Protein AF-A0A9P5TFL9-F1 (afdb_monomer_lite)

Foldseek 3Di:
DDDDDQWDWDWDQDPNDTDIDIDGDPVVVVCVLPDQPVVPDDDPDAQDPDQWAQDLAQQDIGHPPDTDGLDDDDPDPVVVVVRRVCSVVVVCVVVSVVVSVVRRDDDADDVVVLVVVVVVQVVQDDDDLAFGPADPDDQDDDDPPDPPDPVSVVSNVVVVVVRVVSSVSNVVVSVVSSSND

InterPro domains:
  IPR002092 DNA-directed RNA polymerase, phage-type [PTHR10102] (2-181)
  IPR029262 DNA-directed RNA polymerase, N-terminal [PF14700] (2-104)
  IPR037159 DNA-directed RNA polymerase, N-terminal domain superfamily [G3DSA:1.10.1320.10] (2-102)
  IPR043502 DNA/RNA polymerase superfamily [SSF56672] (4-181)

Secondary structure (DSSP, 8-state):
-----SEEEEEEEETTEEEEEEEEPHHHHHHHTTS-GGGT---SSPPPSSPPEEEEETTEEESSSS---SS--SS-HHHHHHHHHHHHTTTTHHHHHHHHHHHH------HHHHHHHHHHHHHT--BTTB--SS--SPP----TT----HHHHHHHHHHHHHHHHHHHHHHHHHHHHHHH-

Sequence (181 aa):
TESQPVFYQSYEYIRGQKLGVIKLNPLVSDRLAKDSLERIIHPHHLPMLVKPKPWLHYNDGGYIYYKSYAMRFKDSHEQEVYLRKATNAGNVELVYAGFDVLGSTPWKINKDIFDIVITVWNSGVWMGKIPPAVYDVQEPVLLEGQDKGCGSLKRQRAWAQHKVNNHSERCSVNYKIEIAR

pLDDT: mean 88.53, std 9.57, range [58.03, 97.69]

Radius of gyration: 23.5 Å; chains: 1; bounding box: 54×42×66 Å

Organism: Gymnopilus junonius (NCBI:txid109634)

Structure (mmCIF, N/CA/C/O backbone):
data_AF-A0A9P5TFL9-F1
#
_entry.id   AF-A0A9P5TFL9-F1
#
loop_
_atom_site.group_PDB
_atom_site.id
_atom_site.type_symbol
_atom_site.label_atom_id
_atom_site.label_alt_id
_atom_site.label_comp_id
_atom_site.label_asym_id
_atom_site.label_entity_id
_atom_site.label_seq_id
_atom_site.pdbx_PDB_ins_code
_atom_site.Cartn_x
_atom_site.Cartn_y
_atom_site.Cartn_z
_atom_site.occupancy
_atom_site.B_iso_or_equiv
_atom_site.auth_seq_id
_atom_site.auth_comp_id
_atom_site.auth_asym_id
_atom_site.auth_atom_id
_atom_site.pdbx_PDB_model_num
ATOM 1 N N . THR A 1 1 ? -28.179 22.382 18.863 1.00 65.50 1 THR A N 1
ATOM 2 C CA . THR A 1 1 ? -27.051 21.519 18.455 1.00 65.50 1 THR A CA 1
ATOM 3 C C . THR A 1 1 ? -25.794 22.349 18.512 1.00 65.50 1 THR A C 1
ATOM 5 O O . THR A 1 1 ? -25.735 23.380 17.858 1.00 65.50 1 THR A O 1
ATOM 8 N N . GLU A 1 2 ? -24.845 21.973 19.362 1.00 83.12 2 GLU A N 1
ATOM 9 C CA . GLU A 1 2 ? -23.584 22.702 19.518 1.00 83.12 2 GLU A CA 1
ATOM 10 C C . GLU A 1 2 ? -22.611 22.290 18.402 1.00 83.12 2 GLU A C 1
ATOM 12 O O . GLU A 1 2 ? -22.444 21.101 18.130 1.00 83.12 2 GLU A O 1
ATOM 17 N N . SER A 1 3 ? -22.022 23.266 17.708 1.00 89.06 3 SER A N 1
ATOM 18 C CA . SER A 1 3 ? -21.091 23.017 16.604 1.00 89.06 3 SER A CA 1
ATOM 19 C C . SER A 1 3 ? -19.696 22.742 17.157 1.00 89.06 3 SER A C 1
ATOM 21 O O . SER A 1 3 ? -19.078 23.631 17.737 1.00 89.06 3 SER A O 1
ATOM 23 N N . GLN A 1 4 ? -19.189 21.526 16.958 1.00 90.06 4 GLN A N 1
ATOM 24 C CA . GLN A 1 4 ? -17.848 21.128 17.391 1.00 90.06 4 GLN A CA 1
ATOM 25 C C . GLN A 1 4 ? -16.888 21.032 16.196 1.00 90.06 4 GLN A C 1
ATOM 27 O O . GLN A 1 4 ? -17.294 20.569 15.126 1.00 90.06 4 GLN A O 1
ATOM 32 N N . PRO A 1 5 ? -15.609 21.424 16.352 1.00 92.88 5 PRO A N 1
ATOM 33 C CA . PRO A 1 5 ? -14.622 21.273 15.291 1.00 92.88 5 PRO A CA 1
ATOM 34 C C . PRO A 1 5 ? -14.346 19.792 14.997 1.00 92.88 5 PRO A C 1
ATOM 36 O O . PRO A 1 5 ? -14.288 18.955 15.901 1.00 92.88 5 PRO A O 1
ATOM 39 N N . VAL A 1 6 ? -14.150 19.474 13.715 1.00 92.38 6 VAL A N 1
ATOM 40 C CA . VAL A 1 6 ? -13.823 18.112 13.253 1.00 92.38 6 VAL A CA 1
ATOM 41 C C . VAL A 1 6 ? -12.389 17.733 13.616 1.00 92.38 6 VAL A C 1
ATOM 43 O O . VAL A 1 6 ? -12.142 16.618 14.074 1.00 92.38 6 VAL A O 1
ATOM 46 N N . PHE A 1 7 ? -11.460 18.671 13.438 1.00 95.31 7 PHE A N 1
ATOM 47 C CA . PHE A 1 7 ? -10.050 18.527 13.780 1.00 95.31 7 PHE A CA 1
ATOM 48 C C . PHE A 1 7 ? -9.671 19.571 14.821 1.00 95.31 7 PHE A C 1
ATOM 50 O O . PHE A 1 7 ? -10.085 20.726 14.721 1.00 95.31 7 PHE A O 1
ATOM 57 N N . TYR A 1 8 ? -8.850 19.186 15.789 1.00 94.44 8 TYR A N 1
ATOM 58 C CA . TYR A 1 8 ? -8.289 20.116 16.761 1.00 94.44 8 TYR A CA 1
ATOM 59 C C . TYR A 1 8 ? -6.836 19.764 17.074 1.00 94.44 8 TYR A C 1
ATOM 61 O O . TYR A 1 8 ? -6.450 18.595 17.139 1.00 94.44 8 TYR A O 1
ATOM 69 N N . GLN A 1 9 ? -6.010 20.790 17.259 1.00 94.81 9 GLN A N 1
ATOM 70 C CA . GLN A 1 9 ? -4.613 20.621 17.637 1.00 94.81 9 GLN A CA 1
ATOM 71 C C . GLN A 1 9 ? -4.508 20.408 19.147 1.00 94.81 9 GLN A C 1
ATOM 73 O O . GLN A 1 9 ? -5.134 21.107 19.940 1.00 94.81 9 GLN A O 1
ATOM 78 N N . SER A 1 10 ? -3.692 19.445 19.555 1.00 94.31 10 SER A N 1
ATOM 79 C CA . SER A 1 10 ? -3.380 19.186 20.956 1.00 94.31 10 SER A CA 1
ATOM 80 C C . SER A 1 10 ? -1.919 18.768 21.107 1.00 94.31 10 SER A C 1
ATOM 82 O O . SER A 1 10 ? -1.179 18.681 20.126 1.00 94.31 10 SER A O 1
ATOM 84 N N . TYR A 1 11 ? -1.484 18.543 22.343 1.00 95.44 11 TYR A N 1
ATOM 85 C CA . TYR A 1 11 ? -0.130 18.097 22.637 1.00 95.44 11 TYR A CA 1
ATOM 86 C C . TYR A 1 11 ? -0.166 16.828 23.474 1.00 95.44 11 TYR A C 1
ATOM 88 O O . TYR A 1 11 ? -0.907 16.747 24.453 1.00 95.44 11 TYR A O 1
ATOM 96 N N . GLU A 1 12 ? 0.668 15.864 23.108 1.00 93.31 12 GLU A N 1
ATOM 97 C CA . GLU A 1 12 ? 0.885 14.639 23.869 1.00 93.31 12 GLU A CA 1
ATOM 98 C C . 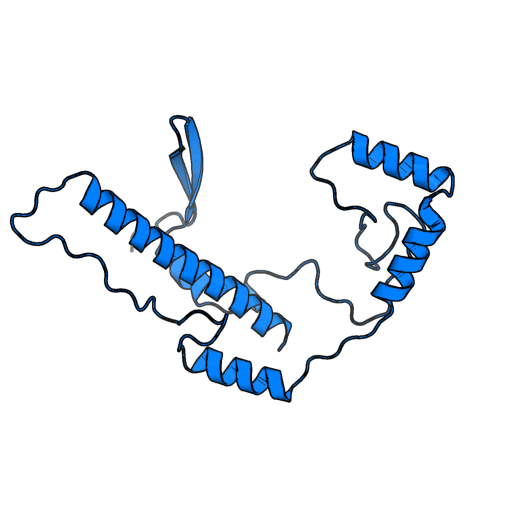GLU A 1 12 ? 2.343 14.549 24.304 1.00 93.31 12 GLU A C 1
ATOM 100 O O . GLU A 1 12 ? 3.254 14.948 23.580 1.00 93.31 12 GLU A O 1
ATOM 105 N N . TYR A 1 13 ? 2.570 14.042 25.514 1.00 93.69 13 TYR A N 1
ATOM 106 C CA . TYR A 1 13 ? 3.914 13.824 26.034 1.00 93.69 13 TYR A CA 1
ATOM 107 C C . TYR A 1 13 ? 4.304 12.368 25.816 1.00 93.69 13 TYR A C 1
ATOM 109 O O . TYR A 1 13 ? 3.791 11.468 26.482 1.00 93.69 13 TYR A O 1
ATOM 117 N N . ILE A 1 14 ? 5.236 12.137 24.896 1.00 89.62 14 ILE A N 1
ATOM 118 C CA . ILE A 1 14 ? 5.758 10.807 24.587 1.00 89.62 14 ILE A CA 1
ATOM 119 C C . ILE A 1 14 ? 7.224 10.784 25.005 1.00 89.62 14 ILE A C 1
ATOM 121 O O . ILE A 1 14 ? 8.029 11.575 24.523 1.00 89.62 14 ILE A O 1
ATOM 125 N N . ARG A 1 15 ? 7.577 9.890 25.938 1.00 89.50 15 ARG A N 1
ATOM 126 C CA . ARG A 1 15 ? 8.950 9.750 26.473 1.00 89.50 15 ARG A CA 1
ATOM 127 C C . ARG A 1 15 ? 9.553 11.080 26.967 1.00 89.50 15 ARG A C 1
ATOM 129 O O . ARG A 1 15 ? 10.731 11.348 26.764 1.00 89.50 15 ARG A O 1
ATOM 136 N N . GLY A 1 16 ? 8.730 11.919 27.599 1.00 91.19 16 GLY A N 1
ATOM 137 C CA . GLY A 1 16 ? 9.145 13.222 28.134 1.00 91.19 16 GLY A CA 1
ATOM 138 C C . GLY A 1 16 ? 9.241 14.350 27.100 1.00 91.19 16 GLY A C 1
ATOM 139 O O . GLY A 1 16 ? 9.451 15.494 27.484 1.00 91.19 16 GLY A O 1
ATOM 140 N N . GLN A 1 17 ? 9.034 14.070 25.811 1.00 94.19 17 GLN A N 1
ATOM 141 C CA . GLN A 1 17 ? 9.018 15.082 24.756 1.00 94.19 17 GLN A CA 1
ATOM 142 C C . GLN A 1 17 ? 7.580 15.491 24.423 1.00 94.19 17 GLN A C 1
ATOM 144 O O . GLN A 1 17 ? 6.698 14.641 24.284 1.00 94.19 17 GLN A O 1
ATOM 149 N N . LYS A 1 18 ? 7.345 16.803 24.302 1.00 95.81 18 LYS A N 1
ATOM 150 C CA . LYS A 1 18 ? 6.054 17.374 23.900 1.00 95.81 18 LYS A CA 1
ATOM 151 C C . LYS A 1 18 ? 5.904 17.262 22.383 1.00 95.81 18 LYS A C 1
ATOM 153 O O . LYS A 1 18 ? 6.660 17.889 21.648 1.00 95.81 18 LYS A O 1
ATOM 158 N N . LEU A 1 19 ? 4.915 16.502 21.926 1.00 96.19 19 LEU A N 1
ATOM 159 C CA . LEU A 1 19 ? 4.632 16.263 20.514 1.00 96.19 19 LEU A CA 1
ATOM 160 C C . LEU A 1 19 ? 3.281 16.886 20.148 1.00 96.19 19 LEU A C 1
ATOM 162 O O . LEU A 1 19 ? 2.282 16.668 20.834 1.00 96.19 19 LEU A O 1
ATOM 166 N N . GLY A 1 20 ? 3.253 17.707 19.098 1.00 96.00 20 GLY A N 1
ATOM 167 C CA . GLY A 1 20 ? 2.012 18.277 18.573 1.00 96.00 20 GLY A CA 1
ATOM 168 C C . GLY A 1 20 ? 1.240 17.227 17.782 1.00 96.00 20 GLY A C 1
ATOM 169 O O . GLY A 1 20 ? 1.779 16.665 16.834 1.00 96.00 20 GLY A O 1
ATOM 170 N N . VAL A 1 21 ? -0.008 16.964 18.164 1.00 95.56 21 VAL A N 1
ATOM 171 C CA . VAL A 1 21 ? -0.882 15.996 17.491 1.00 95.56 21 VAL A CA 1
ATOM 172 C C . VAL A 1 21 ? -2.169 16.671 17.034 1.00 95.56 21 VAL A C 1
ATOM 174 O O . VAL A 1 21 ? -2.741 17.503 17.742 1.00 95.56 21 VAL A O 1
ATOM 177 N N . ILE A 1 22 ? -2.646 16.295 15.852 1.00 95.56 22 ILE A N 1
ATOM 178 C CA . ILE A 1 22 ? -3.972 16.678 15.366 1.00 95.56 22 ILE A CA 1
ATOM 179 C C . ILE A 1 22 ? -4.920 15.547 15.741 1.00 95.56 22 ILE A C 1
ATOM 181 O O . ILE A 1 22 ? -4.723 14.405 15.331 1.00 95.56 22 ILE A O 1
ATOM 185 N N . LYS A 1 23 ? -5.931 15.862 16.546 1.00 92.94 23 LYS A N 1
ATOM 186 C CA . LYS A 1 23 ? -6.962 14.914 16.958 1.00 92.94 23 LYS A CA 1
ATOM 187 C C . LYS A 1 23 ? -8.227 15.134 16.151 1.00 92.94 23 LYS A C 1
ATOM 189 O O . LYS A 1 23 ? -8.559 16.258 15.774 1.00 92.94 23 LYS A O 1
ATOM 194 N N . LEU A 1 24 ? -8.914 14.031 15.900 1.00 92.25 24 LEU A N 1
ATOM 195 C CA . LEU A 1 24 ? -10.202 13.998 15.234 1.00 92.25 24 LEU A CA 1
ATOM 196 C C . LEU A 1 24 ? -11.306 13.895 16.291 1.00 92.25 24 LEU A C 1
ATOM 198 O O . LEU A 1 24 ? -11.133 13.218 17.306 1.00 92.25 24 LEU A O 1
ATOM 202 N N . ASN A 1 25 ? -12.445 14.535 16.047 1.00 92.44 25 ASN A N 1
ATOM 203 C CA . ASN A 1 25 ? -13.640 14.326 16.855 1.00 92.44 25 ASN A CA 1
ATOM 204 C C . ASN A 1 25 ? -14.040 12.827 16.832 1.00 92.44 25 ASN A C 1
ATOM 206 O O . ASN A 1 25 ? -14.140 12.262 15.737 1.00 92.44 25 ASN A O 1
ATOM 210 N N . PRO A 1 26 ? -14.309 12.187 17.990 1.00 88.06 26 PRO A N 1
ATOM 211 C CA . PRO A 1 26 ? -14.672 10.767 18.056 1.00 88.06 26 PRO A CA 1
ATOM 212 C C . PRO A 1 26 ? -15.864 10.376 17.170 1.00 88.06 26 PRO A C 1
ATOM 214 O O . PRO A 1 26 ? -15.865 9.317 16.550 1.00 88.06 26 PRO A O 1
ATOM 217 N N . LEU A 1 27 ? -16.859 11.258 17.023 1.00 88.25 27 LEU A N 1
ATOM 218 C CA . LEU A 1 27 ? -18.011 10.987 16.154 1.00 88.25 27 LEU A CA 1
ATOM 219 C C . LEU A 1 27 ? -17.610 10.860 14.680 1.00 88.25 27 LEU A C 1
ATOM 221 O O . LEU A 1 27 ? -18.237 10.125 13.918 1.00 88.25 27 LEU A O 1
ATOM 225 N N . VAL A 1 28 ? -16.566 11.582 14.272 1.00 87.56 28 VAL A N 1
ATOM 226 C CA . VAL A 1 28 ? -16.037 11.527 12.909 1.00 87.56 28 VAL A CA 1
ATOM 227 C C . VAL A 1 28 ? -15.136 10.305 12.741 1.00 87.56 28 VAL A C 1
ATOM 229 O O . VAL A 1 28 ? -15.195 9.685 11.682 1.00 87.56 28 VAL A O 1
ATOM 232 N N . SER A 1 29 ? -14.377 9.886 13.767 1.00 84.31 29 SER A N 1
ATOM 233 C CA . SER A 1 29 ? -13.568 8.654 13.672 1.00 84.31 29 SER A CA 1
ATOM 234 C C . SER A 1 29 ? -14.456 7.433 13.536 1.00 84.31 29 SER A C 1
ATOM 236 O O . SER A 1 29 ? -14.182 6.561 12.719 1.00 84.31 29 SER A O 1
ATOM 238 N N . ASP A 1 30 ? -15.552 7.402 14.292 1.00 83.25 30 ASP A N 1
ATOM 239 C CA . ASP A 1 30 ? -16.496 6.290 14.269 1.00 83.25 30 ASP A CA 1
ATOM 240 C C . ASP A 1 30 ? -17.227 6.184 12.929 1.00 83.25 30 ASP A C 1
ATOM 242 O O . ASP A 1 30 ? -17.563 5.080 12.498 1.00 83.25 30 ASP A O 1
ATOM 246 N N . ARG A 1 31 ? -17.468 7.314 12.251 1.00 83.31 31 ARG A N 1
ATOM 247 C CA . ARG A 1 31 ? -17.995 7.320 10.880 1.00 83.31 31 ARG A CA 1
ATOM 248 C C . ARG A 1 31 ? -16.948 6.876 9.872 1.00 83.31 31 ARG A C 1
ATOM 250 O O . ARG A 1 31 ? -17.229 5.978 9.091 1.00 83.31 31 ARG A O 1
ATOM 257 N N . LEU A 1 32 ? -15.729 7.411 9.951 1.00 80.56 32 LEU A N 1
ATOM 258 C CA . LEU A 1 32 ? -14.621 7.026 9.071 1.00 80.56 32 LEU A CA 1
ATOM 259 C C . LEU A 1 32 ? -14.318 5.519 9.139 1.00 80.56 32 LEU A C 1
ATOM 261 O O . LEU A 1 32 ? -13.958 4.910 8.139 1.00 80.56 32 LEU A O 1
ATOM 265 N N . ALA A 1 33 ? -14.498 4.917 10.315 1.00 76.19 33 ALA A N 1
ATOM 266 C CA . ALA A 1 33 ? -14.372 3.484 10.549 1.00 76.19 33 ALA A CA 1
ATOM 267 C C . ALA A 1 33 ? -15.466 2.624 9.885 1.00 76.19 33 ALA A C 1
ATOM 269 O O . ALA A 1 33 ? -15.248 1.431 9.673 1.00 76.19 33 ALA A O 1
ATOM 270 N N . LYS A 1 34 ? -16.652 3.191 9.633 1.00 75.75 34 LYS A N 1
ATOM 271 C CA . LYS A 1 34 ? -17.845 2.477 9.142 1.00 75.75 34 LYS A CA 1
ATOM 272 C C . LYS A 1 34 ? -18.153 2.757 7.674 1.00 75.75 34 LYS A C 1
ATOM 274 O O . LYS A 1 34 ? -18.725 1.899 7.008 1.00 75.75 34 LYS A O 1
ATOM 279 N N . ASP A 1 35 ? -17.831 3.953 7.199 1.00 73.06 35 ASP A N 1
ATOM 280 C CA . ASP A 1 35 ? -18.124 4.392 5.842 1.00 73.06 35 ASP A CA 1
ATOM 281 C C . ASP A 1 35 ? -17.275 3.619 4.815 1.00 73.06 35 ASP A C 1
ATOM 283 O O . ASP A 1 35 ? -16.148 3.201 5.089 1.00 73.06 35 ASP A O 1
ATOM 287 N N . SER A 1 36 ? -17.823 3.422 3.609 1.00 67.12 36 SER A N 1
ATOM 288 C CA . SER A 1 36 ? -17.103 2.733 2.530 1.00 67.12 36 SER A CA 1
ATOM 289 C C . SER A 1 36 ? -15.864 3.532 2.118 1.00 67.12 36 SER A C 1
ATOM 291 O O . SER A 1 36 ? -15.951 4.707 1.743 1.00 67.12 36 SER A O 1
ATOM 293 N N . LEU A 1 37 ? -14.706 2.868 2.168 1.00 66.31 37 LEU A N 1
ATOM 294 C CA . LEU A 1 37 ? -13.397 3.454 1.881 1.00 66.31 37 LEU A CA 1
ATOM 295 C C . LEU A 1 37 ? -13.297 3.980 0.442 1.00 66.31 37 LEU A C 1
ATOM 297 O O . LEU A 1 37 ? -12.599 4.970 0.219 1.00 66.31 37 LEU A O 1
ATOM 301 N N . GLU A 1 38 ? -14.052 3.395 -0.498 1.00 61.38 38 GLU A N 1
ATOM 302 C CA . GLU A 1 38 ? -14.125 3.821 -1.905 1.00 61.38 38 GLU A CA 1
ATOM 303 C C . GLU A 1 38 ? -14.512 5.299 -2.059 1.00 61.38 38 GLU A C 1
ATOM 305 O O . GLU A 1 38 ? -14.082 5.970 -2.997 1.00 61.38 38 GLU A O 1
ATOM 310 N N . ARG A 1 39 ? -15.320 5.817 -1.124 1.00 59.88 39 ARG A N 1
ATOM 311 C CA . ARG A 1 39 ? -15.810 7.201 -1.134 1.00 59.88 39 ARG A CA 1
ATOM 312 C C . ARG A 1 39 ? -14.895 8.186 -0.418 1.00 59.88 39 ARG A C 1
ATOM 314 O O . ARG A 1 39 ? -15.069 9.388 -0.601 1.00 59.88 39 ARG A O 1
ATOM 321 N N . ILE A 1 40 ? -13.979 7.708 0.422 1.00 63.31 40 ILE A N 1
ATOM 322 C CA . ILE A 1 40 ? -13.260 8.568 1.371 1.00 63.31 40 ILE A CA 1
ATOM 323 C C . ILE A 1 40 ? -11.786 8.716 1.010 1.00 63.31 40 ILE A C 1
ATOM 325 O O . ILE A 1 40 ? -11.223 9.797 1.172 1.00 63.31 40 ILE A O 1
ATOM 329 N N . ILE A 1 41 ? -11.145 7.646 0.532 1.00 66.31 41 ILE A N 1
ATOM 330 C CA . ILE A 1 41 ? -9.711 7.648 0.244 1.00 66.31 41 ILE A CA 1
ATOM 331 C C . ILE A 1 41 ? -9.492 6.972 -1.101 1.00 66.31 41 ILE A C 1
ATOM 333 O O . ILE A 1 41 ? -9.516 5.748 -1.198 1.00 66.31 41 ILE A O 1
ATOM 337 N N . HIS A 1 42 ? -9.239 7.768 -2.140 1.00 66.31 42 HIS A N 1
ATOM 338 C CA . HIS A 1 42 ? -8.832 7.225 -3.430 1.00 66.31 42 HIS A CA 1
ATOM 339 C C . HIS A 1 42 ? -7.407 6.664 -3.334 1.00 66.31 42 HIS A C 1
ATOM 341 O O . HIS A 1 42 ? -6.470 7.407 -3.021 1.00 66.31 42 HIS A O 1
ATOM 347 N N . PRO A 1 43 ? -7.206 5.365 -3.607 1.00 68.81 43 PRO A N 1
ATOM 348 C CA . PRO A 1 43 ? -5.876 4.781 -3.619 1.00 68.81 43 PRO A CA 1
ATOM 349 C C . PRO A 1 43 ? -5.053 5.381 -4.766 1.00 68.81 43 PRO A C 1
ATOM 351 O O . PRO A 1 43 ? -5.369 5.181 -5.935 1.00 68.81 43 PRO A O 1
ATOM 354 N N . HIS A 1 44 ? -3.972 6.096 -4.456 1.00 67.56 44 HIS A N 1
ATOM 355 C CA . HIS A 1 44 ? -3.126 6.691 -5.500 1.00 67.56 44 HIS A CA 1
ATOM 356 C C . HIS A 1 44 ? -2.336 5.650 -6.313 1.00 67.56 44 HIS A C 1
ATOM 358 O O . HIS A 1 44 ? -2.000 5.899 -7.467 1.00 67.56 44 HIS A O 1
ATOM 364 N N . HIS A 1 45 ? -2.034 4.486 -5.730 1.00 80.00 45 HIS A N 1
ATOM 365 C CA . HIS A 1 45 ? -1.128 3.486 -6.306 1.00 80.00 45 HIS A CA 1
ATOM 366 C C . HIS A 1 45 ? -1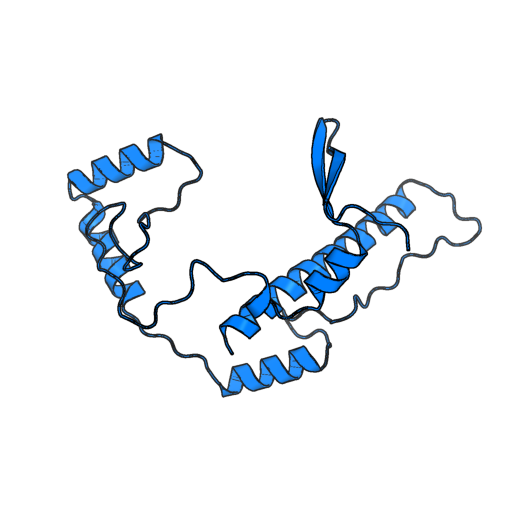.767 2.089 -6.316 1.00 80.00 45 HIS A C 1
ATOM 368 O O . HIS A 1 45 ? -1.387 1.214 -5.536 1.00 80.00 45 HIS A O 1
ATOM 374 N N . LEU A 1 46 ? -2.772 1.902 -7.177 1.00 89.19 46 LEU A N 1
ATOM 375 C CA . LEU A 1 46 ? -3.386 0.597 -7.442 1.00 89.19 46 LEU A CA 1
ATOM 376 C C . LEU A 1 46 ? -2.560 -0.231 -8.436 1.00 89.19 46 LEU A C 1
ATOM 378 O O . LEU A 1 46 ? -1.824 0.341 -9.244 1.00 89.19 46 LEU A O 1
ATOM 382 N N . PRO A 1 47 ? -2.715 -1.569 -8.438 1.00 91.56 47 PRO A N 1
ATOM 383 C CA . PRO A 1 47 ? -2.197 -2.404 -9.514 1.00 91.56 47 PRO A CA 1
ATOM 384 C C . PRO A 1 47 ? -2.663 -1.895 -10.884 1.00 91.56 47 PRO A C 1
ATOM 386 O O . PRO A 1 47 ? -3.828 -1.544 -11.073 1.00 91.56 47 PRO A O 1
ATOM 389 N N . MET A 1 48 ? -1.748 -1.849 -11.849 1.00 92.94 48 MET A N 1
ATOM 390 C CA . MET A 1 48 ? -2.060 -1.388 -13.199 1.00 92.94 48 MET A CA 1
ATOM 391 C C . MET A 1 48 ? -2.843 -2.449 -13.977 1.00 92.94 48 MET A C 1
ATOM 393 O O . MET A 1 48 ? -2.530 -3.634 -13.911 1.00 92.94 48 MET A O 1
ATOM 397 N N . LEU A 1 49 ? -3.818 -2.004 -14.774 1.00 93.88 49 LEU A N 1
ATOM 398 C CA . LEU A 1 49 ? -4.583 -2.863 -15.694 1.00 93.88 49 LEU A CA 1
ATOM 399 C C . LEU A 1 49 ? -3.879 -3.080 -17.043 1.00 93.88 49 LEU A C 1
ATOM 401 O O . LEU A 1 49 ? -4.317 -3.884 -17.861 1.00 93.88 49 LEU A O 1
ATOM 405 N N . VAL A 1 50 ? -2.801 -2.337 -17.285 1.00 94.44 50 VAL A N 1
ATOM 406 C CA . VAL A 1 50 ? -1.974 -2.402 -18.492 1.00 94.44 50 VAL A CA 1
ATOM 407 C C . VAL A 1 50 ? -0.547 -2.759 -18.109 1.00 94.44 50 VAL A C 1
ATOM 409 O O . VAL A 1 50 ? -0.142 -2.571 -16.959 1.00 94.44 50 VAL A O 1
ATOM 412 N N . LYS A 1 51 ? 0.233 -3.242 -19.080 1.00 95.31 51 LYS A N 1
ATOM 413 C CA . LYS A 1 51 ? 1.647 -3.545 -18.856 1.00 95.31 51 LYS A CA 1
ATOM 414 C C . LYS A 1 51 ? 2.375 -2.291 -18.331 1.00 95.31 51 LYS A C 1
ATOM 416 O O . LYS A 1 51 ? 2.207 -1.220 -18.924 1.00 95.31 51 LYS A O 1
ATOM 421 N N . PRO A 1 52 ? 3.165 -2.401 -17.248 1.00 96.00 52 PRO A N 1
ATOM 422 C CA . PRO A 1 52 ? 3.961 -1.287 -16.748 1.00 96.00 52 PRO A CA 1
ATOM 423 C C . PRO A 1 52 ? 4.955 -0.773 -17.793 1.00 96.00 52 PRO A C 1
ATOM 425 O O . PRO A 1 52 ? 5.371 -1.512 -18.691 1.00 96.00 52 PRO A O 1
ATOM 428 N N . LYS A 1 53 ? 5.367 0.489 -17.652 1.00 95.56 53 LYS A N 1
ATOM 429 C CA . L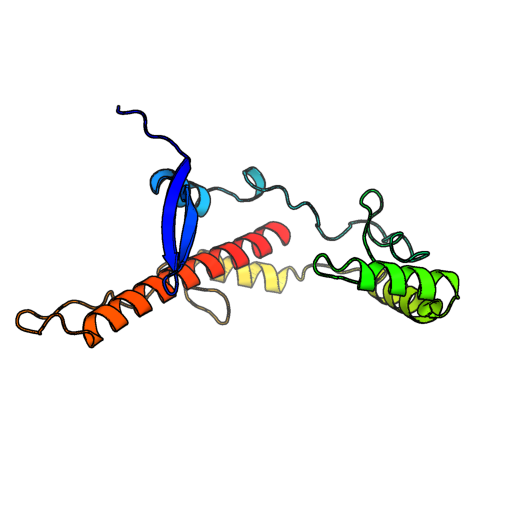YS A 1 53 ? 6.507 1.023 -18.398 1.00 95.56 53 LYS A CA 1
ATOM 430 C C . LYS A 1 53 ? 7.771 0.239 -18.034 1.00 95.56 53 LYS A C 1
ATOM 432 O O . LYS A 1 53 ? 7.984 0.014 -16.837 1.00 95.56 53 LYS A O 1
ATOM 437 N N . PRO A 1 54 ? 8.600 -0.129 -19.025 1.00 95.88 54 PRO A N 1
ATOM 438 C CA . PRO A 1 54 ? 9.893 -0.727 -18.744 1.00 95.88 54 PRO A CA 1
ATOM 439 C C . PRO A 1 54 ? 10.772 0.248 -17.955 1.00 95.88 54 PRO A C 1
ATOM 441 O O . PRO A 1 54 ? 10.659 1.466 -18.118 1.00 95.88 54 PRO A O 1
ATOM 444 N N . TRP A 1 55 ? 11.636 -0.285 -17.101 1.00 96.44 55 TRP A N 1
ATOM 445 C CA . TRP A 1 55 ? 12.610 0.489 -16.346 1.00 96.44 55 TRP A CA 1
ATOM 446 C C . TRP A 1 55 ? 13.784 0.871 -17.246 1.00 96.44 55 TRP A C 1
ATOM 448 O O . TRP A 1 55 ? 14.621 0.044 -17.594 1.00 96.44 55 TRP A O 1
ATOM 458 N N . LEU A 1 56 ? 13.848 2.149 -17.617 1.00 93.00 56 LEU A N 1
ATOM 459 C CA . LEU A 1 56 ? 14.921 2.700 -18.456 1.00 93.00 56 LEU A CA 1
ATOM 460 C C . LEU A 1 56 ? 15.859 3.614 -17.666 1.00 93.00 56 LEU A C 1
ATOM 462 O O . LEU A 1 56 ? 16.995 3.859 -18.071 1.00 93.00 56 LEU A O 1
ATOM 466 N N . HIS A 1 57 ? 15.392 4.134 -16.531 1.00 94.44 57 HIS A N 1
ATOM 467 C CA . HIS A 1 57 ? 16.164 5.037 -15.694 1.00 94.44 57 HIS A CA 1
ATOM 468 C C . HIS A 1 57 ? 15.793 4.888 -14.218 1.00 94.44 57 HIS A C 1
ATOM 470 O O . HIS A 1 57 ? 14.779 4.288 -13.866 1.00 94.44 57 HIS A O 1
ATOM 476 N N . TYR A 1 58 ? 16.576 5.507 -13.331 1.00 94.62 58 TYR A N 1
ATOM 477 C CA . TYR A 1 58 ? 16.345 5.413 -11.886 1.00 94.62 58 TYR A CA 1
ATOM 478 C C . TYR A 1 58 ? 15.008 6.004 -11.426 1.00 94.62 58 TYR A C 1
ATOM 480 O O . TYR A 1 58 ? 14.560 5.684 -10.327 1.00 94.62 58 TYR A O 1
ATOM 488 N N . ASN A 1 59 ? 14.403 6.878 -12.232 1.00 94.62 59 ASN A N 1
ATOM 489 C CA . ASN A 1 59 ? 13.124 7.540 -11.979 1.00 94.62 59 ASN A CA 1
ATOM 490 C C . ASN A 1 59 ? 12.126 7.400 -13.150 1.00 94.62 59 ASN A C 1
ATOM 492 O O . ASN A 1 59 ? 11.151 8.157 -13.205 1.00 94.62 59 ASN A O 1
ATOM 496 N N . ASP A 1 60 ? 12.384 6.474 -14.082 1.00 94.00 60 ASP A N 1
ATOM 497 C CA . ASP A 1 60 ? 11.540 6.221 -15.253 1.00 94.00 60 ASP A CA 1
ATOM 498 C C . ASP A 1 60 ? 11.301 4.717 -15.431 1.00 94.00 60 ASP A C 1
ATOM 500 O O . ASP A 1 60 ? 12.187 3.964 -15.847 1.00 94.00 60 ASP A O 1
ATOM 504 N N . GLY A 1 61 ? 10.095 4.296 -15.054 1.00 93.31 61 GLY A N 1
ATOM 505 C CA . GLY A 1 61 ? 9.626 2.916 -15.076 1.00 93.31 61 GLY A CA 1
ATOM 506 C C . GLY A 1 61 ? 8.397 2.722 -14.183 1.00 93.31 61 GLY A C 1
ATOM 507 O O . GLY A 1 61 ? 8.057 3.574 -13.356 1.00 93.31 61 GLY A O 1
ATOM 508 N N . GLY A 1 62 ? 7.688 1.607 -14.363 1.00 94.06 62 GLY A N 1
ATOM 509 C CA . GLY A 1 62 ? 6.480 1.301 -13.595 1.00 94.06 62 GLY A CA 1
ATOM 510 C C . GLY A 1 62 ? 5.230 2.026 -14.112 1.00 94.06 62 GLY A C 1
ATOM 511 O O . GLY A 1 62 ? 4.696 1.671 -15.164 1.00 94.06 62 GLY A O 1
ATOM 512 N N . TYR A 1 63 ? 4.718 3.007 -13.363 1.00 93.75 63 TYR A N 1
ATOM 513 C CA . TYR A 1 63 ? 3.471 3.707 -13.705 1.00 93.75 63 TYR A CA 1
ATOM 514 C C . TYR A 1 63 ? 3.591 4.548 -14.984 1.00 93.75 63 TYR A C 1
ATOM 516 O O . TYR A 1 63 ? 4.623 5.150 -15.264 1.00 93.75 63 TYR A O 1
ATOM 524 N N . ILE A 1 64 ? 2.500 4.643 -15.758 1.00 92.75 64 ILE A N 1
ATOM 525 C CA . ILE A 1 64 ? 2.501 5.390 -17.031 1.00 92.75 64 ILE A CA 1
ATOM 526 C C . ILE A 1 64 ? 2.671 6.897 -16.802 1.00 92.75 64 ILE A C 1
ATOM 528 O O . ILE A 1 64 ? 3.473 7.536 -17.482 1.00 92.75 64 ILE A O 1
ATOM 532 N N . TYR A 1 65 ? 1.917 7.464 -15.858 1.00 90.62 65 TYR A N 1
ATOM 533 C CA . TYR A 1 65 ? 1.846 8.915 -15.651 1.00 90.62 65 TYR A CA 1
ATOM 534 C C . TYR A 1 65 ? 2.621 9.390 -14.419 1.00 90.62 65 TYR A C 1
ATOM 536 O O . TYR A 1 65 ? 3.156 10.497 -14.417 1.00 90.62 65 TYR A O 1
ATOM 544 N N . TYR A 1 66 ? 2.702 8.558 -13.378 1.00 89.56 66 TYR A N 1
ATOM 545 C CA . TYR A 1 66 ? 3.388 8.903 -12.137 1.00 89.56 66 TYR A CA 1
ATOM 546 C C . TYR A 1 66 ? 4.867 8.543 -12.206 1.00 89.56 66 TYR A C 1
ATOM 548 O O . TYR A 1 66 ? 5.229 7.412 -12.529 1.00 89.56 66 TYR A O 1
ATOM 556 N N . LYS A 1 67 ? 5.725 9.497 -11.836 1.00 89.44 67 LYS A N 1
ATOM 557 C CA . LYS A 1 67 ? 7.155 9.236 -11.671 1.00 89.44 67 LYS A CA 1
ATOM 558 C C . LYS A 1 67 ? 7.371 8.319 -10.475 1.00 89.44 67 LYS A C 1
ATOM 560 O O . LYS A 1 67 ? 6.873 8.591 -9.385 1.00 89.44 67 LYS A O 1
ATOM 565 N N . SER A 1 68 ? 8.126 7.253 -10.698 1.00 91.25 68 SER A N 1
ATOM 566 C CA . SER A 1 68 ? 8.450 6.251 -9.687 1.00 91.25 68 SER A CA 1
ATOM 567 C C . SER A 1 68 ? 9.949 6.015 -9.684 1.00 91.25 68 SER A C 1
ATOM 569 O O . SER A 1 68 ? 10.569 5.968 -10.741 1.00 91.25 68 SER A O 1
ATOM 571 N N . TYR A 1 69 ? 10.530 5.858 -8.499 1.00 93.75 69 TYR A N 1
ATOM 572 C CA . TYR A 1 69 ? 11.951 5.563 -8.358 1.00 93.75 69 TYR A CA 1
ATOM 573 C C . TYR A 1 69 ? 12.187 4.052 -8.312 1.00 93.75 69 TYR A C 1
ATOM 575 O O . TYR A 1 69 ? 11.445 3.327 -7.649 1.00 93.75 69 TYR A O 1
ATOM 583 N N . ALA A 1 70 ? 13.250 3.589 -8.972 1.00 93.81 70 ALA A N 1
ATOM 584 C CA . ALA A 1 70 ? 13.644 2.181 -9.011 1.00 93.81 70 ALA A CA 1
ATOM 5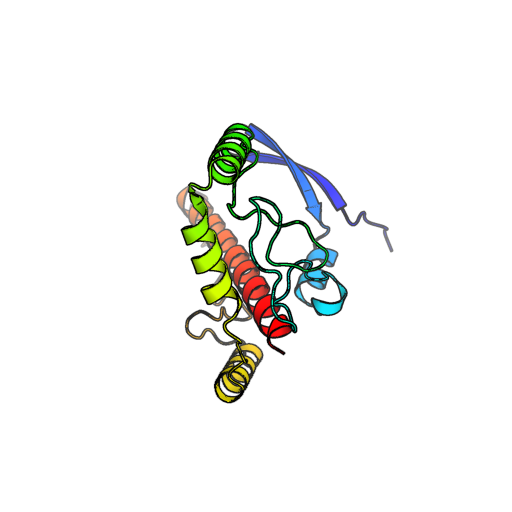85 C C . ALA A 1 70 ? 14.041 1.648 -7.622 1.00 93.81 70 ALA A C 1
ATOM 587 O O . ALA A 1 70 ? 13.897 0.464 -7.330 1.00 93.81 70 ALA A O 1
ATOM 588 N N . MET A 1 71 ? 14.513 2.536 -6.743 1.00 94.25 71 MET A N 1
ATOM 589 C CA . MET A 1 71 ? 14.828 2.238 -5.349 1.00 94.25 71 MET A CA 1
ATOM 590 C C . MET A 1 71 ? 13.945 3.070 -4.426 1.00 94.25 71 MET A C 1
ATOM 592 O O . MET A 1 71 ? 13.756 4.266 -4.641 1.00 94.25 71 MET A O 1
ATOM 596 N N . ARG A 1 72 ? 13.464 2.452 -3.346 1.00 92.69 72 ARG A N 1
ATOM 597 C CA . ARG A 1 72 ? 12.808 3.168 -2.248 1.00 92.69 72 ARG A CA 1
ATOM 598 C C . ARG A 1 72 ? 13.869 3.686 -1.280 1.00 92.69 72 ARG A C 1
ATOM 600 O O . ARG A 1 72 ? 14.621 2.890 -0.727 1.00 92.69 72 ARG A O 1
ATOM 607 N N . PHE A 1 73 ? 13.892 4.990 -1.040 1.00 91.44 73 PHE A N 1
ATOM 608 C CA . PHE A 1 73 ? 14.750 5.636 -0.045 1.00 91.44 73 PHE A CA 1
ATOM 609 C C . PHE A 1 73 ? 13.928 6.609 0.806 1.00 91.44 73 PHE A C 1
ATOM 611 O O . PHE A 1 73 ? 12.905 7.123 0.359 1.00 91.44 73 PHE A O 1
ATOM 618 N N . LYS A 1 74 ? 14.350 6.829 2.055 1.00 88.38 74 LYS A N 1
ATOM 619 C CA . LYS A 1 74 ? 13.661 7.702 3.017 1.00 88.38 74 LYS A CA 1
ATOM 620 C C . LYS A 1 74 ? 14.386 9.042 3.102 1.00 88.38 74 LYS A C 1
ATOM 622 O O . LYS A 1 74 ? 1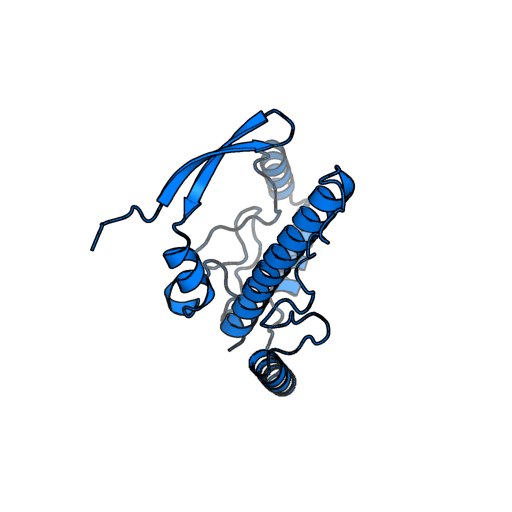5.328 9.160 3.879 1.00 88.38 74 LYS A O 1
ATOM 627 N N . ASP A 1 75 ? 13.986 9.994 2.260 1.00 85.50 75 ASP A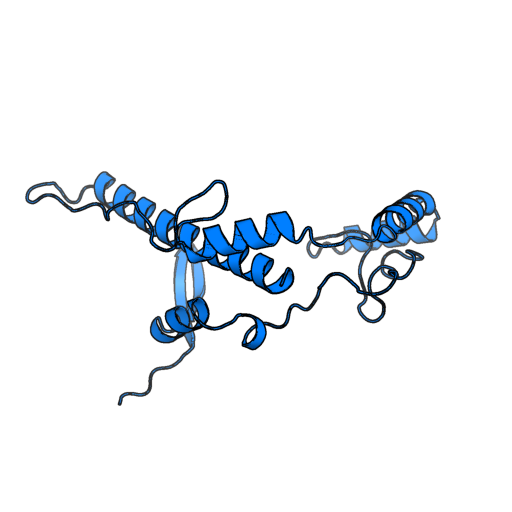 N 1
ATOM 628 C CA . ASP A 1 75 ? 14.502 11.375 2.202 1.00 85.50 75 ASP A CA 1
ATOM 629 C C . ASP A 1 75 ? 16.042 11.496 2.166 1.00 85.50 75 ASP A C 1
ATOM 631 O O . ASP A 1 75 ? 16.618 12.517 2.534 1.00 85.50 75 ASP A O 1
ATOM 635 N N . SER A 1 76 ? 16.736 10.444 1.721 1.00 93.88 76 SER A N 1
ATOM 636 C CA . SER A 1 76 ? 18.193 10.426 1.618 1.00 93.88 76 SER A CA 1
ATOM 637 C C . SER A 1 76 ? 18.610 10.892 0.232 1.00 93.88 76 SER A C 1
ATOM 639 O O . SER A 1 76 ? 18.572 10.134 -0.738 1.00 93.88 76 SER A O 1
ATOM 641 N N . HIS A 1 77 ? 19.038 12.151 0.149 1.00 93.12 77 HIS A N 1
ATOM 642 C CA . HIS A 1 77 ? 19.528 12.721 -1.102 1.00 93.12 77 HIS A CA 1
ATOM 643 C C . HIS A 1 77 ? 20.767 11.980 -1.626 1.00 93.12 77 HIS A C 1
ATOM 645 O O . HIS A 1 77 ? 20.907 11.759 -2.826 1.00 93.12 77 HIS A O 1
ATOM 651 N N . GLU A 1 78 ? 21.649 11.538 -0.729 1.00 95.81 78 GLU A N 1
ATOM 652 C CA . GLU A 1 78 ? 22.853 10.794 -1.098 1.00 95.81 78 GLU A CA 1
ATOM 653 C C . GLU A 1 78 ? 22.508 9.491 -1.826 1.00 95.81 78 GLU A C 1
ATOM 655 O O . GLU A 1 78 ? 23.056 9.224 -2.896 1.00 95.81 78 GLU A O 1
ATOM 660 N N . GLN A 1 79 ? 21.553 8.716 -1.300 1.00 95.50 79 GLN A N 1
ATOM 661 C CA . GLN A 1 79 ? 21.104 7.467 -1.920 1.00 95.50 79 GLN A CA 1
ATOM 662 C C . GLN A 1 79 ? 20.574 7.690 -3.342 1.00 95.50 79 GLN A C 1
ATOM 664 O O . GLN A 1 79 ? 20.912 6.926 -4.248 1.00 95.50 79 GLN A O 1
ATOM 669 N N . GLU A 1 80 ? 19.807 8.761 -3.562 1.00 94.56 80 GLU A N 1
ATOM 670 C CA . GLU A 1 80 ? 19.335 9.133 -4.898 1.00 94.56 80 GLU A CA 1
ATOM 671 C C . GLU A 1 80 ? 20.502 9.484 -5.836 1.00 94.56 80 GLU A C 1
ATOM 673 O O . GLU A 1 80 ? 20.562 9.011 -6.973 1.00 94.56 80 GLU A O 1
ATOM 678 N N . VAL A 1 81 ? 21.463 10.285 -5.363 1.00 95.88 81 VAL A N 1
ATOM 679 C CA . VAL A 1 81 ? 22.623 10.712 -6.158 1.00 95.88 81 VAL A CA 1
ATOM 680 C C . VAL A 1 81 ? 23.487 9.521 -6.568 1.00 95.88 81 VAL A C 1
ATOM 682 O O . VAL A 1 81 ? 23.902 9.444 -7.728 1.00 95.88 81 VAL A O 1
ATOM 685 N N . TYR A 1 82 ? 23.756 8.588 -5.653 1.00 95.62 82 TYR A N 1
ATOM 686 C CA . TYR A 1 82 ? 24.528 7.384 -5.960 1.00 95.62 82 TYR A CA 1
ATOM 687 C C . TYR A 1 82 ? 23.790 6.467 -6.935 1.00 95.62 82 TYR A C 1
ATOM 689 O O . TYR A 1 82 ? 24.409 5.981 -7.882 1.00 95.62 82 TYR A O 1
ATOM 697 N N . LEU A 1 83 ? 22.475 6.293 -6.774 1.00 95.31 83 LEU A N 1
ATOM 698 C CA . LEU A 1 83 ? 21.672 5.510 -7.711 1.00 95.31 83 LEU A CA 1
ATOM 699 C C . LEU A 1 83 ? 21.693 6.121 -9.116 1.00 95.31 83 LEU A C 1
ATOM 701 O O . LEU A 1 83 ? 21.920 5.412 -10.096 1.00 95.31 83 LEU A O 1
ATOM 705 N N . ARG A 1 84 ? 21.524 7.443 -9.224 1.00 95.50 84 ARG A N 1
ATOM 706 C CA . ARG A 1 84 ? 21.607 8.154 -10.505 1.00 95.50 84 ARG A CA 1
ATOM 707 C C . ARG A 1 84 ? 22.980 7.980 -11.155 1.00 95.50 84 ARG A C 1
ATOM 709 O O . ARG A 1 84 ? 23.055 7.701 -12.346 1.00 95.50 84 ARG A O 1
ATOM 716 N N . LYS A 1 85 ? 24.069 8.090 -10.384 1.00 96.88 85 LYS A N 1
ATOM 717 C CA . LYS A 1 85 ? 25.432 7.841 -10.888 1.00 96.88 85 LYS A CA 1
ATOM 718 C C . LYS A 1 85 ? 25.606 6.406 -11.390 1.00 96.88 85 LYS A C 1
ATOM 720 O O . LYS A 1 85 ? 26.138 6.219 -12.477 1.00 96.88 85 LYS A O 1
ATOM 725 N N . ALA A 1 86 ? 25.135 5.412 -10.635 1.00 96.25 86 ALA A N 1
ATOM 726 C CA . ALA A 1 86 ? 25.208 4.004 -11.029 1.00 96.25 86 ALA A CA 1
ATOM 727 C C . ALA A 1 86 ? 24.396 3.713 -12.302 1.00 96.25 86 ALA A C 1
ATOM 729 O O . ALA A 1 86 ? 24.838 2.944 -13.151 1.00 96.25 86 ALA A O 1
ATOM 730 N N . THR A 1 87 ? 23.249 4.377 -12.450 1.00 96.25 87 THR A N 1
ATOM 731 C CA . THR A 1 87 ? 22.391 4.298 -13.641 1.00 96.25 87 THR A CA 1
ATOM 732 C C . THR A 1 87 ? 23.081 4.879 -14.864 1.00 96.25 87 THR A C 1
ATOM 734 O O . THR A 1 87 ? 23.159 4.220 -15.892 1.00 96.25 87 THR A O 1
ATOM 737 N N . ASN A 1 88 ? 23.652 6.079 -14.739 1.00 95.69 88 ASN A N 1
ATOM 738 C CA . ASN A 1 88 ? 24.381 6.726 -15.831 1.00 95.69 88 ASN A CA 1
ATOM 739 C C . ASN A 1 88 ? 25.633 5.944 -16.252 1.00 95.69 88 ASN A C 1
ATOM 741 O O . ASN A 1 88 ? 26.068 6.060 -17.391 1.00 95.69 88 ASN A O 1
ATOM 745 N N . ALA A 1 89 ? 26.215 5.168 -15.335 1.00 96.69 89 ALA A N 1
ATOM 746 C CA . ALA A 1 89 ? 27.341 4.285 -15.614 1.00 96.69 89 ALA A CA 1
ATOM 747 C C . ALA A 1 89 ? 26.931 2.929 -16.229 1.00 96.69 89 ALA A C 1
ATOM 749 O O . ALA A 1 89 ? 27.814 2.146 -16.555 1.00 96.69 89 ALA A O 1
ATOM 750 N N . GLY A 1 90 ? 25.631 2.623 -16.355 1.00 95.06 90 GLY A N 1
ATOM 751 C CA . GLY A 1 90 ? 25.138 1.342 -16.887 1.00 95.06 90 GLY A CA 1
ATOM 752 C C . GLY A 1 90 ? 25.243 0.155 -15.918 1.00 95.06 90 GLY A C 1
ATOM 753 O O . GLY A 1 90 ? 24.940 -0.979 -16.272 1.00 95.06 90 GLY A O 1
ATOM 754 N N . ASN A 1 91 ? 25.618 0.382 -14.655 1.00 95.56 91 ASN A N 1
ATOM 755 C CA . ASN A 1 91 ? 25.910 -0.701 -13.703 1.00 95.56 91 ASN A CA 1
ATOM 756 C C . ASN A 1 91 ? 24.664 -1.445 -13.184 1.00 95.56 91 ASN A C 1
ATOM 758 O O . ASN A 1 91 ? 24.793 -2.444 -12.479 1.00 95.56 91 ASN A O 1
ATOM 762 N N . VAL A 1 92 ? 23.460 -0.941 -13.470 1.00 95.88 92 VAL A N 1
ATOM 763 C CA . VAL A 1 92 ? 22.186 -1.441 -12.914 1.00 95.88 92 VAL A CA 1
ATOM 764 C C . VAL A 1 92 ? 21.198 -1.916 -13.982 1.00 95.88 92 VAL A C 1
ATOM 766 O O . VAL A 1 92 ? 20.059 -2.234 -13.656 1.00 95.88 92 VAL A O 1
ATOM 769 N N . GLU A 1 93 ? 21.621 -2.030 -15.243 1.00 94.81 93 GLU A N 1
ATOM 770 C CA . GLU A 1 93 ? 20.751 -2.456 -16.352 1.00 94.81 93 GLU A CA 1
ATOM 771 C C . GLU A 1 93 ? 20.127 -3.839 -16.114 1.00 94.81 93 GLU A C 1
ATOM 773 O O . GLU A 1 93 ? 18.932 -4.037 -16.330 1.00 94.81 93 GLU A O 1
ATOM 778 N N . LEU A 1 94 ? 20.902 -4.786 -15.571 1.00 96.19 94 LEU A N 1
ATOM 779 C CA . LEU A 1 94 ? 20.396 -6.119 -15.222 1.00 96.19 94 LEU A CA 1
ATOM 780 C C . LEU A 1 94 ? 19.332 -6.079 -14.117 1.00 96.19 94 LEU A C 1
ATOM 782 O O . LEU A 1 94 ? 18.416 -6.901 -14.110 1.00 96.19 94 LEU A O 1
ATOM 786 N N . VAL A 1 95 ? 19.427 -5.117 -13.194 1.00 96.50 95 VAL A N 1
ATOM 787 C CA . VAL A 1 95 ? 18.419 -4.927 -12.142 1.00 96.50 95 VAL A CA 1
ATOM 788 C C . VAL A 1 95 ? 17.108 -4.454 -12.766 1.00 96.50 95 VAL A C 1
ATOM 790 O O . VAL A 1 95 ? 16.047 -4.980 -12.434 1.00 96.50 95 VAL A O 1
ATOM 793 N N . TYR A 1 96 ? 17.180 -3.516 -13.710 1.00 96.81 96 TYR A N 1
ATOM 794 C CA . TYR A 1 96 ? 16.010 -3.008 -14.426 1.00 96.81 96 TYR A CA 1
ATOM 795 C C . TYR A 1 96 ? 15.349 -4.079 -15.288 1.00 96.81 96 TYR A C 1
ATOM 797 O O . TYR A 1 96 ? 14.138 -4.266 -15.194 1.00 96.81 96 TYR A O 1
ATOM 805 N N . ALA A 1 97 ? 16.138 -4.869 -16.019 1.00 96.31 97 ALA A N 1
ATOM 806 C CA . ALA A 1 97 ? 15.621 -6.020 -16.752 1.00 96.31 97 ALA A CA 1
ATOM 807 C C . ALA A 1 97 ? 14.906 -7.015 -15.816 1.00 96.31 97 ALA A C 1
ATOM 809 O O . ALA A 1 97 ? 13.830 -7.519 -16.140 1.00 96.31 97 ALA A O 1
ATOM 810 N N . GLY A 1 98 ? 15.455 -7.254 -14.619 1.00 97.00 98 GLY A N 1
ATOM 811 C CA . GLY A 1 98 ? 14.802 -8.065 -13.591 1.00 97.00 98 GLY A CA 1
ATOM 812 C C . GLY A 1 98 ? 13.460 -7.485 -13.132 1.00 97.00 98 GLY A C 1
ATOM 813 O O . GLY A 1 98 ? 12.478 -8.219 -13.005 1.00 97.00 98 GLY A O 1
ATOM 814 N N . PHE A 1 99 ? 13.383 -6.169 -12.926 1.00 95.88 99 PHE A N 1
ATOM 815 C CA . PHE A 1 99 ? 12.132 -5.496 -12.567 1.00 95.88 99 PHE A CA 1
ATOM 816 C C . PHE A 1 99 ? 11.084 -5.570 -13.673 1.00 95.88 99 PHE A C 1
ATOM 818 O O . PHE A 1 99 ? 9.910 -5.772 -13.367 1.00 95.88 99 PHE A O 1
ATOM 825 N N . ASP A 1 100 ? 11.488 -5.474 -14.937 1.00 96.00 100 ASP A N 1
ATOM 826 C CA . ASP A 1 100 ? 10.580 -5.596 -16.076 1.00 96.00 100 ASP A CA 1
ATOM 827 C C . ASP A 1 100 ? 9.976 -6.996 -16.171 1.00 96.00 100 ASP A C 1
ATOM 829 O O . ASP A 1 100 ? 8.769 -7.137 -16.384 1.00 96.00 100 ASP A O 1
ATOM 833 N N . VAL A 1 101 ? 10.779 -8.039 -15.936 1.00 97.00 101 VAL A N 1
ATOM 834 C CA . VAL A 1 101 ? 10.286 -9.422 -15.879 1.00 97.00 101 VAL A CA 1
ATOM 835 C C . VAL A 1 101 ? 9.265 -9.577 -14.749 1.00 97.00 101 VAL A C 1
ATOM 837 O O . VAL A 1 101 ? 8.146 -10.035 -14.996 1.00 97.00 101 VAL A O 1
ATOM 840 N N . LEU A 1 102 ? 9.594 -9.123 -13.535 1.00 96.12 102 LEU A N 1
ATOM 841 C CA . LEU A 1 102 ? 8.693 -9.202 -12.378 1.00 96.12 102 LEU A CA 1
ATOM 842 C C . LEU A 1 102 ? 7.393 -8.412 -12.597 1.00 96.12 102 LEU A C 1
ATOM 844 O O . LEU A 1 102 ? 6.305 -8.924 -12.336 1.00 96.12 102 LEU A O 1
ATOM 848 N N . GLY A 1 103 ? 7.495 -7.183 -13.104 1.00 94.44 103 GLY A N 1
ATOM 849 C CA . GLY A 1 103 ? 6.358 -6.293 -13.334 1.00 94.44 103 GLY A CA 1
ATOM 850 C C . GLY A 1 103 ? 5.476 -6.707 -14.512 1.00 94.44 103 GLY A C 1
ATOM 851 O O . GLY A 1 103 ? 4.298 -6.362 -14.544 1.00 94.44 103 GLY A O 1
ATOM 852 N N . SER A 1 104 ? 6.014 -7.464 -15.471 1.00 94.69 104 SER A N 1
ATOM 853 C CA . SER A 1 104 ? 5.255 -7.945 -16.631 1.00 94.69 104 SER A CA 1
ATOM 854 C C . SER A 1 104 ? 4.326 -9.121 -16.331 1.00 94.69 104 SER A C 1
ATOM 856 O O . SER A 1 104 ? 3.482 -9.444 -17.166 1.00 94.69 104 SER A O 1
ATOM 858 N N . THR A 1 105 ? 4.467 -9.756 -15.165 1.00 96.31 105 THR A N 1
ATOM 859 C CA . THR A 1 105 ? 3.670 -10.930 -14.796 1.00 96.31 105 THR A CA 1
ATOM 860 C C . THR A 1 105 ? 2.238 -10.502 -14.452 1.00 96.31 105 THR A C 1
ATOM 862 O O . THR A 1 105 ? 2.047 -9.776 -13.473 1.00 96.31 105 THR A O 1
ATOM 865 N N . PRO A 1 106 ? 1.216 -10.927 -15.221 1.00 96.12 106 PRO A N 1
ATOM 866 C CA . PRO A 1 106 ? -0.166 -10.568 -14.938 1.00 96.12 106 PRO A CA 1
ATOM 867 C C . PRO A 1 106 ? -0.698 -11.358 -13.740 1.00 96.12 106 PRO A C 1
ATOM 869 O O . PRO A 1 106 ? -0.461 -12.559 -13.610 1.00 96.12 106 PRO A O 1
ATOM 872 N N . TRP A 1 107 ? -1.477 -10.688 -12.893 1.00 96.56 107 TRP A N 1
ATOM 873 C CA . TRP A 1 107 ? -2.133 -11.295 -11.738 1.00 96.56 107 TRP A CA 1
ATOM 874 C C . TRP A 1 107 ? -3.647 -11.239 -11.893 1.00 96.56 107 TRP A C 1
ATOM 876 O O . TRP A 1 107 ? -4.199 -10.310 -12.481 1.00 96.56 107 TRP A O 1
ATOM 886 N N . LYS A 1 108 ? -4.326 -12.236 -11.328 1.00 96.12 108 LYS A N 1
ATOM 887 C CA . LYS A 1 108 ? -5.782 -12.277 -11.226 1.00 96.12 108 LYS A CA 1
ATOM 888 C C . LYS A 1 108 ? -6.169 -12.716 -9.824 1.00 96.12 108 LYS A C 1
ATOM 890 O O . LYS A 1 108 ? -5.524 -13.579 -9.232 1.00 96.12 108 LYS A O 1
ATOM 895 N N . ILE A 1 109 ? -7.243 -12.130 -9.317 1.00 96.75 109 ILE A N 1
ATOM 896 C CA . ILE A 1 109 ? -7.811 -12.481 -8.020 1.00 96.75 109 ILE A CA 1
ATOM 897 C C . ILE A 1 109 ? -8.444 -13.870 -8.111 1.00 96.75 109 ILE A C 1
ATOM 899 O O . ILE A 1 109 ? -9.210 -14.161 -9.036 1.00 96.75 109 ILE A O 1
ATOM 903 N N . ASN A 1 110 ? -8.114 -14.731 -7.150 1.00 97.56 110 ASN A N 1
ATOM 904 C CA . ASN A 1 110 ? -8.764 -16.024 -7.001 1.00 97.56 110 ASN A CA 1
ATOM 905 C C . ASN A 1 110 ? -10.146 -15.812 -6.369 1.00 97.56 110 ASN A C 1
ATOM 907 O O . ASN A 1 110 ? -10.237 -15.522 -5.176 1.00 97.56 110 ASN A O 1
ATOM 911 N N . LYS A 1 111 ? -11.198 -15.940 -7.184 1.00 96.81 111 LYS A N 1
ATOM 912 C CA . LYS A 1 111 ? -12.581 -15.680 -6.768 1.00 96.81 111 LYS A CA 1
ATOM 913 C C . LYS A 1 111 ? -13.069 -16.659 -5.703 1.00 96.81 111 LYS A C 1
ATOM 915 O O . LYS A 1 111 ? -13.640 -16.215 -4.720 1.00 96.81 111 LYS A O 1
ATOM 920 N N . ASP A 1 112 ? -12.742 -17.943 -5.831 1.00 97.69 112 ASP A N 1
ATOM 921 C CA . ASP A 1 112 ? -13.198 -18.968 -4.885 1.00 97.69 112 ASP A CA 1
ATOM 922 C C . ASP A 1 112 ? -12.662 -18.697 -3.470 1.00 97.69 112 ASP A C 1
ATOM 924 O O . ASP A 1 112 ? -13.384 -18.790 -2.480 1.00 97.69 112 ASP A O 1
ATOM 928 N N . ILE A 1 113 ? -11.392 -18.290 -3.368 1.00 95.81 113 ILE A N 1
ATOM 929 C CA . ILE A 1 113 ? -10.795 -17.887 -2.085 1.00 95.81 113 ILE A CA 1
ATOM 930 C C . ILE A 1 113 ? -11.382 -16.556 -1.610 1.00 95.81 113 ILE A C 1
ATOM 932 O O . ILE A 1 113 ? -11.630 -16.380 -0.418 1.00 95.81 113 ILE A O 1
ATOM 936 N N . PHE A 1 114 ? -11.592 -15.612 -2.525 1.00 96.12 114 PHE A N 1
ATOM 937 C CA . PHE A 1 114 ? -12.131 -14.298 -2.196 1.00 96.12 114 PHE A CA 1
ATOM 938 C C . PHE A 1 114 ? -13.543 -14.379 -1.600 1.00 96.12 114 PHE A C 1
ATOM 940 O O . PHE A 1 114 ? -13.802 -13.748 -0.576 1.00 96.12 114 PHE A O 1
ATOM 947 N N . ASP A 1 115 ? -14.414 -15.224 -2.150 1.00 96.25 115 ASP A N 1
ATOM 948 C CA . ASP A 1 115 ? -15.777 -15.430 -1.649 1.00 96.25 115 ASP A CA 1
ATOM 949 C C . ASP A 1 115 ? -15.779 -16.021 -0.228 1.00 96.25 115 ASP A C 1
ATOM 951 O O . ASP A 1 115 ? -16.556 -15.602 0.639 1.00 96.25 115 ASP A O 1
ATOM 955 N N . ILE A 1 116 ? -14.846 -16.937 0.062 1.00 94.75 116 ILE A N 1
ATOM 956 C CA . ILE A 1 116 ? -14.630 -17.465 1.418 1.00 94.75 116 ILE A CA 1
ATOM 957 C C . ILE A 1 116 ? -14.172 -16.342 2.358 1.00 94.75 116 ILE A C 1
ATOM 959 O O . ILE A 1 116 ? -14.718 -16.194 3.452 1.00 94.75 116 ILE A O 1
ATOM 963 N N . VAL A 1 117 ? -13.203 -15.521 1.938 1.00 94.44 117 VAL A N 1
ATOM 964 C CA . VAL A 1 117 ? -12.697 -14.391 2.738 1.00 94.44 117 VAL A CA 1
ATOM 965 C C . VAL A 1 117 ? -13.808 -13.387 3.043 1.00 94.44 117 VAL A C 1
ATOM 967 O O . VAL A 1 117 ? -13.912 -12.951 4.187 1.00 94.44 117 VAL A O 1
ATOM 970 N N . ILE A 1 118 ? -14.671 -13.062 2.076 1.00 94.19 118 ILE A N 1
ATOM 971 C CA . ILE A 1 118 ? -15.841 -12.197 2.291 1.00 94.19 118 ILE A CA 1
ATOM 972 C C . ILE A 1 118 ? -16.806 -12.824 3.297 1.00 94.19 118 ILE A C 1
ATOM 974 O O . ILE A 1 118 ? -17.290 -12.139 4.199 1.00 94.19 118 ILE A O 1
ATOM 978 N N . THR A 1 119 ? -17.084 -14.121 3.167 1.00 94.62 119 THR A N 1
ATOM 979 C CA . THR A 1 119 ? -17.989 -14.835 4.079 1.00 94.62 119 THR A CA 1
ATOM 980 C C . THR A 1 119 ? -17.482 -14.755 5.520 1.00 94.62 119 THR A C 1
ATOM 982 O O . THR A 1 119 ? -18.228 -14.397 6.433 1.00 94.62 119 THR A O 1
ATOM 985 N N . VAL A 1 120 ? -16.184 -14.999 5.720 1.00 94.06 120 VAL A N 1
ATOM 986 C CA . VAL A 1 120 ? -15.522 -14.886 7.026 1.00 94.06 120 VAL A CA 1
ATOM 987 C C . VAL A 1 120 ? -15.521 -13.438 7.519 1.00 94.06 120 VAL A C 1
ATOM 989 O O . VAL A 1 120 ? -15.875 -13.184 8.668 1.00 94.06 120 VAL A O 1
ATOM 992 N N . TRP A 1 121 ? -15.200 -12.473 6.658 1.00 93.44 121 TRP A N 1
ATOM 993 C CA . TRP A 1 121 ? -15.204 -11.051 7.002 1.00 93.44 121 TRP A CA 1
ATOM 994 C C . TRP A 1 121 ? -16.567 -10.567 7.514 1.00 93.44 121 TRP A C 1
ATOM 996 O O . TRP A 1 121 ? -16.639 -9.903 8.554 1.00 93.44 121 TRP A O 1
ATOM 1006 N N . ASN A 1 122 ? -17.638 -10.955 6.817 1.00 91.94 122 ASN A N 1
ATOM 1007 C CA . ASN A 1 122 ? -19.017 -10.602 7.148 1.00 91.94 122 ASN A CA 1
ATOM 1008 C C . ASN A 1 122 ? -19.529 -11.328 8.397 1.00 91.94 122 ASN A C 1
ATOM 1010 O O . ASN A 1 122 ? -20.370 -10.784 9.107 1.00 91.94 122 ASN A O 1
ATOM 1014 N N . SER A 1 123 ? -19.008 -12.522 8.703 1.00 92.81 123 SER A N 1
ATOM 1015 C CA . SER A 1 123 ? -19.332 -13.222 9.955 1.00 92.81 123 SER A CA 1
ATOM 1016 C C . SER A 1 123 ? -18.791 -12.505 11.201 1.00 92.81 123 SER A C 1
ATOM 1018 O O . SER A 1 123 ? -19.295 -12.710 12.301 1.00 92.81 123 SER A O 1
ATOM 1020 N N . GLY A 1 124 ? -17.766 -11.657 11.041 1.00 90.50 124 GLY A N 1
ATOM 1021 C CA . GLY A 1 124 ? -17.164 -10.881 12.126 1.00 90.50 124 GLY A CA 1
ATOM 1022 C C . GLY A 1 124 ? -16.309 -11.688 13.106 1.00 90.50 124 GLY A C 1
ATOM 1023 O O . GLY A 1 124 ? -15.812 -11.104 14.069 1.00 90.50 124 GLY A O 1
ATOM 1024 N N . VAL A 1 125 ? -16.114 -12.988 12.866 1.00 91.19 125 VAL A N 1
ATOM 1025 C CA . VAL A 1 125 ? -15.323 -13.871 13.732 1.00 91.19 125 VAL A CA 1
ATOM 1026 C C . VAL A 1 125 ? -13.827 -13.731 13.466 1.00 91.19 125 VAL A C 1
ATOM 1028 O O . VAL A 1 125 ? -13.398 -13.399 12.359 1.00 91.19 125 VAL A O 1
ATOM 1031 N N . TRP A 1 126 ? -13.017 -14.031 14.479 1.00 88.62 126 TRP A N 1
ATOM 1032 C CA . TRP A 1 126 ? -11.576 -14.133 14.295 1.00 88.62 126 TRP A CA 1
ATOM 1033 C C . TRP A 1 126 ? -11.228 -15.410 13.523 1.00 88.62 126 TRP A C 1
ATOM 1035 O O . TRP A 1 126 ? -11.529 -16.519 13.963 1.00 88.62 126 TRP A O 1
ATOM 1045 N N . MET A 1 127 ? -10.550 -15.264 12.382 1.00 90.06 127 MET A N 1
ATOM 1046 C CA . MET A 1 127 ? -9.997 -16.395 11.641 1.00 90.06 127 MET A CA 1
ATOM 1047 C C . MET A 1 127 ? -8.636 -16.051 11.034 1.00 90.06 127 MET A C 1
ATOM 1049 O O . MET A 1 127 ? -8.511 -15.172 10.180 1.00 90.06 127 MET A O 1
ATOM 1053 N N . GLY A 1 128 ? -7.593 -16.771 11.454 1.00 88.06 128 GLY A N 1
ATOM 1054 C CA . GLY A 1 128 ? -6.232 -16.567 10.958 1.00 88.06 128 GLY A CA 1
ATOM 1055 C C . GLY A 1 128 ? -5.762 -15.121 11.156 1.00 88.06 128 GLY A C 1
ATOM 1056 O O . GLY A 1 128 ? -5.598 -14.666 12.286 1.00 88.06 128 GLY A O 1
ATOM 1057 N N . LYS A 1 129 ? -5.544 -14.401 10.047 1.00 88.44 129 LYS A N 1
ATOM 1058 C CA . LYS A 1 129 ? -5.123 -12.985 10.033 1.00 88.44 129 LYS A CA 1
ATOM 1059 C C . LYS A 1 129 ? -6.277 -11.991 9.841 1.00 88.44 129 LYS A C 1
ATOM 1061 O O . LYS A 1 129 ? -6.019 -10.813 9.611 1.00 88.44 129 LYS A O 1
ATOM 1066 N N . ILE A 1 130 ? -7.526 -12.451 9.881 1.00 91.31 130 ILE A N 1
ATOM 1067 C CA . ILE A 1 130 ? -8.711 -11.592 9.808 1.00 91.31 130 ILE A CA 1
ATOM 1068 C C . ILE A 1 130 ? -9.144 -11.271 11.243 1.00 91.31 130 ILE A C 1
ATOM 1070 O O . ILE A 1 130 ? -9.616 -12.180 11.928 1.00 91.31 130 ILE A O 1
ATOM 1074 N N . PRO A 1 131 ? -8.970 -10.024 11.720 1.00 91.50 131 PRO A N 1
ATOM 1075 C CA . PRO A 1 131 ? -9.313 -9.657 13.088 1.00 91.50 131 PRO A CA 1
ATOM 1076 C C . PRO A 1 131 ? -10.835 -9.642 13.296 1.00 91.50 131 PRO A C 1
ATOM 1078 O O . PRO A 1 131 ? -11.579 -9.282 12.370 1.00 91.50 131 PRO A O 1
ATOM 1081 N N . PRO A 1 132 ? -11.314 -9.976 14.507 1.00 91.50 132 PRO A N 1
ATOM 1082 C CA . PRO A 1 132 ? -12.736 -9.965 14.820 1.00 91.50 132 PRO A CA 1
ATOM 1083 C C . PRO A 1 132 ? -13.322 -8.549 14.734 1.00 91.50 132 PRO A C 1
ATOM 1085 O O . PRO A 1 132 ? -12.620 -7.535 14.852 1.00 91.50 132 PRO A O 1
ATOM 1088 N N . ALA A 1 133 ? -14.633 -8.469 14.501 1.00 87.38 133 ALA A N 1
ATOM 1089 C CA . ALA A 1 133 ? -15.346 -7.194 14.403 1.00 87.38 133 ALA A CA 1
ATOM 1090 C C . ALA A 1 133 ? -15.381 -6.442 15.737 1.00 87.38 133 ALA A C 1
ATOM 1092 O O . ALA A 1 133 ? -15.266 -5.215 15.767 1.00 87.38 133 ALA A O 1
ATOM 1093 N N . VAL A 1 134 ? -15.499 -7.187 16.833 1.00 85.44 134 VAL A N 1
ATOM 1094 C CA . VAL A 1 134 ? -15.429 -6.682 18.202 1.00 85.44 134 VAL A CA 1
ATOM 1095 C C . VAL A 1 134 ? -14.176 -7.258 18.845 1.00 85.44 134 VAL A C 1
ATOM 1097 O O . VAL A 1 134 ? -13.785 -8.382 18.565 1.00 85.44 134 VAL A O 1
ATOM 1100 N N . TYR A 1 135 ? -13.504 -6.467 19.676 1.00 84.81 135 TYR A N 1
ATOM 1101 C CA . TYR A 1 135 ? -12.353 -6.963 20.415 1.00 84.81 135 TYR A CA 1
ATOM 1102 C C . TYR A 1 135 ? -12.840 -7.876 21.549 1.00 84.81 135 TYR A C 1
ATOM 1104 O O . TYR A 1 135 ? -13.452 -7.395 22.501 1.00 84.81 135 TYR A O 1
ATOM 1112 N N . ASP A 1 136 ? -12.582 -9.179 21.423 1.00 81.00 136 ASP A N 1
ATOM 1113 C CA . ASP A 1 136 ? -13.175 -10.226 22.272 1.00 81.00 136 ASP A CA 1
ATOM 1114 C C . ASP A 1 136 ? -12.656 -10.235 23.721 1.00 81.00 136 ASP A C 1
ATOM 1116 O O . ASP A 1 136 ? -13.264 -10.832 24.612 1.00 81.00 136 ASP A O 1
ATOM 1120 N N . VAL A 1 137 ? -11.525 -9.578 23.991 1.00 84.62 137 VAL A N 1
ATOM 1121 C CA . VAL A 1 137 ? -10.950 -9.533 25.339 1.00 84.62 137 VAL A CA 1
ATOM 1122 C C . VAL A 1 137 ? -11.704 -8.506 26.176 1.00 84.62 137 VAL A C 1
ATOM 1124 O O . VAL A 1 137 ? -11.733 -7.319 25.844 1.00 84.62 137 VAL A O 1
ATOM 1127 N N . GLN A 1 138 ? -12.267 -8.953 27.299 1.00 84.12 138 GLN A N 1
ATOM 1128 C CA . GLN A 1 138 ? -12.970 -8.081 28.238 1.00 84.12 138 GLN A CA 1
ATOM 1129 C C . GLN A 1 138 ? -12.054 -6.989 28.798 1.00 84.12 138 GLN A C 1
ATOM 1131 O O . GLN A 1 138 ? -10.857 -7.201 29.015 1.00 84.12 138 GLN A O 1
ATOM 1136 N N . GLU A 1 139 ? -12.633 -5.813 29.035 1.00 85.44 139 GLU A N 1
ATOM 1137 C CA . GLU A 1 139 ? -11.920 -4.718 29.679 1.00 85.44 139 GLU A CA 1
ATOM 1138 C C . GLU A 1 139 ? -11.499 -5.132 31.101 1.00 85.44 139 GLU A C 1
ATOM 1140 O O . GLU A 1 139 ? -12.327 -5.657 31.850 1.00 85.44 139 GLU A O 1
ATOM 1145 N N . PRO A 1 140 ? -10.230 -4.921 31.499 1.00 83.06 140 PRO A N 1
ATOM 1146 C CA . PRO A 1 140 ? -9.784 -5.218 32.851 1.00 83.06 140 PRO A CA 1
ATOM 1147 C C . PRO A 1 140 ? -10.574 -4.387 33.870 1.00 83.06 140 PRO A C 1
ATOM 1149 O O . PRO A 1 140 ? -10.386 -3.175 33.969 1.00 83.06 140 PRO A O 1
ATOM 1152 N N . VAL A 1 141 ? -11.442 -5.038 34.643 1.00 77.38 141 VAL A N 1
ATOM 1153 C CA . VAL A 1 141 ? -12.193 -4.390 35.724 1.00 77.38 141 VAL A CA 1
ATOM 1154 C C . VAL A 1 141 ? -11.278 -4.208 36.934 1.00 77.38 141 VAL A C 1
ATOM 1156 O O . VAL A 1 141 ? -10.559 -5.126 37.335 1.00 77.38 141 VAL A O 1
ATOM 1159 N N . LEU A 1 142 ? -11.301 -3.014 37.527 1.00 69.38 142 LEU A N 1
ATOM 1160 C CA . LEU A 1 142 ? -10.694 -2.777 38.834 1.00 69.38 142 LEU A CA 1
ATOM 1161 C C . LEU A 1 142 ? -11.578 -3.435 39.896 1.00 69.38 142 LEU A C 1
ATOM 1163 O O . LEU A 1 142 ? -12.706 -2.993 40.100 1.00 69.38 142 LEU A O 1
ATOM 1167 N N . LEU A 1 143 ? -11.088 -4.486 40.556 1.00 67.00 143 LEU A N 1
ATOM 1168 C CA . LEU A 1 143 ? -11.805 -5.091 41.679 1.00 67.00 143 LEU A CA 1
ATOM 1169 C C . LEU A 1 143 ? -11.866 -4.094 42.848 1.00 67.00 143 LEU A C 1
ATOM 1171 O O . LEU A 1 143 ? -10.872 -3.423 43.147 1.00 67.00 143 LEU A O 1
ATOM 1175 N N . GLU A 1 144 ? -13.023 -3.995 43.509 1.00 58.03 144 GLU A N 1
ATOM 1176 C CA . GLU A 1 144 ? -13.189 -3.149 44.694 1.00 58.03 144 GLU A CA 1
ATOM 1177 C C . GLU A 1 144 ? -12.190 -3.567 45.787 1.00 58.03 144 GLU A C 1
ATOM 1179 O O . GLU A 1 144 ? -12.078 -4.742 46.132 1.00 58.03 144 GLU A O 1
ATOM 1184 N N . GLY A 1 145 ? -11.416 -2.605 46.300 1.00 62.25 145 GLY A N 1
ATOM 1185 C CA . GLY A 1 145 ? -10.384 -2.837 47.321 1.00 62.25 145 GLY A CA 1
ATOM 1186 C C . GLY A 1 145 ? -8.982 -3.159 46.790 1.00 62.25 145 GLY A C 1
ATOM 1187 O O . GLY A 1 145 ? -8.050 -3.275 47.583 1.00 62.25 145 GLY A O 1
ATOM 1188 N N . GLN A 1 146 ? -8.788 -3.266 45.471 1.00 60.53 146 GLN A N 1
ATOM 1189 C CA . GLN A 1 146 ? -7.455 -3.406 44.886 1.00 60.53 146 GLN A CA 1
ATOM 1190 C C . GLN A 1 146 ? -6.800 -2.026 44.729 1.00 60.53 146 GLN A C 1
ATOM 1192 O O . GLN A 1 146 ? -7.367 -1.131 44.096 1.00 60.53 146 GLN A O 1
ATOM 1197 N N . ASP A 1 147 ? -5.596 -1.848 45.279 1.00 60.66 147 ASP A N 1
ATOM 1198 C CA . ASP A 1 147 ? -4.836 -0.609 45.107 1.00 60.66 147 ASP A CA 1
ATOM 1199 C C . ASP A 1 147 ? -4.706 -0.274 43.614 1.00 60.66 147 ASP A C 1
ATOM 1201 O O . ASP A 1 147 ? -4.363 -1.137 42.795 1.00 60.66 147 ASP A O 1
ATOM 1205 N N . LYS A 1 148 ? -4.922 1.000 43.250 1.00 61.41 148 LYS A N 1
ATOM 1206 C CA . LYS A 1 148 ? -4.676 1.550 41.898 1.00 61.41 148 LYS A CA 1
ATOM 1207 C C . LYS A 1 148 ? -3.171 1.624 41.596 1.00 61.41 148 LYS A C 1
ATOM 1209 O O . LYS A 1 148 ? -2.653 2.635 41.128 1.00 61.41 148 LYS A O 1
ATOM 1214 N N . GLY A 1 149 ? -2.444 0.556 41.903 1.00 66.50 149 GLY A N 1
ATOM 1215 C CA . GLY A 1 149 ? -1.019 0.438 41.694 1.00 66.50 149 GLY A CA 1
ATOM 1216 C C . GLY A 1 149 ? -0.658 0.436 40.210 1.00 66.50 149 GLY A C 1
ATOM 1217 O O . GLY A 1 149 ? -1.476 0.199 39.316 1.00 66.50 149 GLY A O 1
ATOM 1218 N N . CYS A 1 150 ? 0.632 0.636 39.951 1.00 67.94 150 CYS A N 1
ATOM 1219 C CA . CYS A 1 150 ? 1.231 0.677 38.616 1.00 67.94 150 CYS A CA 1
ATOM 1220 C C . CYS A 1 150 ? 0.853 -0.533 37.728 1.00 67.94 150 CYS A C 1
ATOM 1222 O O . CYS A 1 150 ? 0.697 -0.390 36.515 1.00 67.94 150 CYS A O 1
ATOM 1224 N N . GLY A 1 151 ? 0.659 -1.718 38.318 1.00 76.38 151 GLY A N 1
ATOM 1225 C CA . GLY A 1 151 ? 0.302 -2.939 37.589 1.00 76.38 151 GLY A CA 1
ATOM 1226 C C . GLY A 1 151 ? -1.073 -2.887 36.918 1.00 76.38 151 GLY A C 1
ATOM 1227 O O . GLY A 1 151 ? -1.199 -3.300 35.767 1.00 76.38 151 GLY A O 1
ATOM 1228 N N . SER A 1 152 ? -2.086 -2.337 37.591 1.00 78.00 152 SER A N 1
ATOM 1229 C CA . SER A 1 152 ? -3.443 -2.278 37.039 1.00 78.00 152 SER A CA 1
ATOM 1230 C C . SER A 1 152 ? -3.544 -1.279 35.880 1.00 78.00 152 SER A C 1
ATOM 1232 O O . SER A 1 152 ? -4.039 -1.603 34.801 1.00 78.00 152 SER A O 1
ATOM 1234 N N . LEU A 1 153 ? -2.922 -0.106 36.040 1.00 79.31 153 LEU A N 1
ATOM 1235 C CA . LEU A 1 153 ? -2.819 0.903 34.981 1.00 79.31 153 LEU A CA 1
ATOM 1236 C C . LEU A 1 153 ? -2.080 0.372 33.745 1.00 79.31 153 LEU A C 1
ATOM 1238 O O . LEU A 1 153 ? -2.469 0.664 32.614 1.00 79.31 153 LEU A O 1
ATOM 1242 N N . LYS A 1 154 ? -1.024 -0.431 33.937 1.00 84.44 154 LYS A N 1
ATOM 1243 C CA . LYS A 1 154 ? -0.317 -1.094 32.831 1.00 84.44 154 LYS A CA 1
ATOM 1244 C C . LYS A 1 154 ? -1.224 -2.067 32.077 1.00 84.44 154 LYS A C 1
ATOM 1246 O O . LYS A 1 154 ? -1.197 -2.061 30.850 1.00 84.44 154 LYS A O 1
ATOM 1251 N N . ARG A 1 155 ? -2.042 -2.857 32.783 1.00 84.62 155 ARG A N 1
ATOM 1252 C CA . ARG A 1 155 ? -3.002 -3.787 32.161 1.00 84.62 155 ARG A CA 1
ATOM 1253 C C . ARG A 1 155 ? -4.066 -3.046 31.360 1.00 84.62 155 ARG A C 1
ATOM 1255 O O . ARG A 1 155 ? -4.305 -3.406 30.213 1.00 84.62 155 ARG A O 1
ATOM 1262 N N . GLN A 1 156 ? -4.642 -1.984 31.921 1.00 86.25 156 GLN A N 1
ATOM 1263 C CA . GLN A 1 156 ? -5.658 -1.191 31.229 1.00 86.25 156 GLN A CA 1
ATOM 1264 C C . GLN A 1 156 ? -5.089 -0.512 29.974 1.00 86.25 156 GLN A C 1
ATOM 1266 O O . GLN A 1 156 ? -5.705 -0.553 28.912 1.00 86.25 156 GLN A O 1
ATOM 1271 N N . ARG A 1 157 ? -3.870 0.041 30.058 1.00 86.81 157 ARG A N 1
ATOM 1272 C CA . ARG A 1 157 ? -3.167 0.597 28.890 1.00 86.81 157 ARG A CA 1
ATOM 1273 C C . ARG A 1 157 ? -2.882 -0.459 27.827 1.00 86.81 157 ARG A C 1
ATOM 1275 O O . ARG A 1 157 ? -3.091 -0.186 26.651 1.00 86.81 157 ARG A O 1
ATOM 1282 N N . ALA A 1 158 ? -2.420 -1.644 28.225 1.00 90.00 158 ALA A N 1
ATOM 1283 C CA . ALA A 1 158 ? -2.166 -2.735 27.290 1.00 90.00 158 ALA A CA 1
ATOM 1284 C C . ALA A 1 158 ? -3.456 -3.158 26.576 1.00 90.00 158 ALA A C 1
ATOM 1286 O O . ALA A 1 158 ? -3.477 -3.230 25.352 1.00 90.00 158 ALA A O 1
ATOM 1287 N N . TRP A 1 159 ? -4.551 -3.350 27.317 1.00 91.38 159 TRP A N 1
ATOM 1288 C CA . TRP A 1 159 ? -5.856 -3.672 26.739 1.00 91.38 159 TRP A CA 1
ATOM 1289 C C . TRP A 1 159 ? -6.328 -2.605 25.743 1.00 91.38 159 TRP A C 1
ATOM 1291 O O . TRP A 1 159 ? -6.688 -2.937 24.614 1.00 91.38 159 TRP A O 1
ATOM 1301 N N . ALA A 1 160 ? -6.250 -1.324 26.120 1.00 89.50 160 ALA A N 1
ATOM 1302 C CA . ALA A 1 160 ? -6.623 -0.219 25.240 1.00 89.50 160 ALA A CA 1
ATOM 1303 C C . ALA A 1 160 ? -5.766 -0.197 23.962 1.00 89.50 160 ALA A C 1
ATOM 1305 O O . ALA A 1 160 ? -6.298 -0.016 22.868 1.00 89.50 160 ALA A O 1
ATOM 1306 N N . GLN A 1 161 ? -4.459 -0.454 24.080 1.00 90.44 161 GLN A N 1
ATOM 1307 C CA . GLN A 1 161 ? -3.562 -0.558 22.930 1.00 90.44 161 GLN A CA 1
ATOM 1308 C C . GLN A 1 161 ? -3.946 -1.723 22.012 1.00 90.44 161 GLN A C 1
ATOM 1310 O O . GLN A 1 161 ? -4.000 -1.546 20.798 1.00 90.44 161 GLN A O 1
ATOM 1315 N N . HIS A 1 162 ? -4.239 -2.901 22.566 1.00 91.44 162 HIS A N 1
ATOM 1316 C CA . HIS A 1 162 ? -4.656 -4.055 21.770 1.00 91.44 162 HIS A CA 1
ATOM 1317 C C . HIS A 1 162 ? -5.992 -3.816 21.057 1.00 91.44 162 HIS A C 1
ATOM 1319 O O . HIS A 1 162 ? -6.118 -4.164 19.886 1.00 91.44 162 HIS A O 1
ATOM 1325 N N . LYS A 1 163 ? -6.951 -3.145 21.707 1.00 90.50 163 LYS A N 1
ATOM 1326 C CA . LYS A 1 163 ? -8.219 -2.742 21.083 1.00 90.50 163 LYS A CA 1
ATOM 1327 C C . LYS A 1 163 ? -7.997 -1.813 19.882 1.00 90.50 163 LYS A C 1
ATOM 1329 O O . LYS A 1 163 ? -8.598 -2.014 18.828 1.00 90.50 163 LYS A O 1
ATOM 1334 N N . VAL A 1 164 ? -7.113 -0.820 20.017 1.00 89.12 164 VAL A N 1
ATOM 1335 C CA . VAL A 1 164 ? -6.753 0.109 18.925 1.00 89.12 164 VAL A CA 1
ATOM 1336 C C . VAL A 1 164 ? -5.981 -0.601 17.807 1.00 89.12 164 VAL A C 1
ATOM 1338 O O . VAL A 1 164 ? -6.228 -0.345 16.626 1.00 89.12 164 VAL A O 1
ATOM 1341 N N . ASN A 1 165 ? -5.086 -1.527 18.152 1.00 91.75 165 ASN A N 1
ATOM 1342 C CA . ASN A 1 165 ? -4.376 -2.345 17.170 1.00 91.75 165 ASN A CA 1
ATOM 1343 C C . ASN A 1 165 ? -5.353 -3.216 16.366 1.00 91.75 165 ASN A C 1
ATOM 1345 O O . ASN A 1 165 ? -5.294 -3.192 15.141 1.00 91.75 165 ASN A O 1
ATOM 1349 N N . ASN A 1 166 ? -6.302 -3.890 17.029 1.00 91.69 166 ASN A N 1
ATOM 1350 C CA . ASN A 1 166 ? -7.340 -4.688 16.371 1.00 91.69 166 ASN A CA 1
ATOM 1351 C C . ASN A 1 166 ? -8.150 -3.851 15.372 1.00 91.69 166 ASN A C 1
ATOM 1353 O O . ASN A 1 166 ? -8.377 -4.267 14.239 1.00 91.69 166 ASN A O 1
ATOM 1357 N N . HIS A 1 167 ? -8.545 -2.638 15.772 1.00 88.19 167 HIS A N 1
ATOM 1358 C CA . HIS A 1 167 ? -9.236 -1.709 14.880 1.00 88.19 167 HIS A CA 1
ATOM 1359 C C . HIS A 1 167 ? -8.389 -1.355 13.646 1.00 88.19 167 HIS A C 1
ATOM 1361 O O . HIS A 1 167 ? -8.880 -1.384 12.520 1.00 88.19 167 HIS A O 1
ATOM 1367 N N . SER A 1 168 ? -7.099 -1.081 13.849 1.00 89.38 168 SER A N 1
ATOM 1368 C CA . SER A 1 168 ? -6.173 -0.702 12.775 1.00 89.38 168 SER A CA 1
ATOM 1369 C C . SER A 1 168 ? -5.928 -1.853 11.792 1.00 89.38 168 SER A C 1
ATOM 1371 O O . SER A 1 168 ? -5.930 -1.652 10.576 1.00 89.38 168 SER A O 1
ATOM 1373 N N . GLU A 1 169 ? -5.767 -3.076 12.303 1.00 91.56 169 GLU A N 1
ATOM 1374 C CA . GLU A 1 169 ? -5.677 -4.293 11.492 1.00 91.56 169 GLU A CA 1
ATOM 1375 C C . GLU A 1 169 ? -6.961 -4.519 10.694 1.00 91.56 169 GLU A C 1
ATOM 1377 O O . GLU A 1 169 ? -6.896 -4.811 9.498 1.00 91.56 169 GLU A O 1
ATOM 1382 N N . ARG A 1 170 ? -8.127 -4.306 11.316 1.00 89.69 170 ARG A N 1
ATOM 1383 C CA . ARG A 1 170 ? -9.424 -4.433 10.651 1.00 89.69 170 ARG A CA 1
ATOM 1384 C C . ARG A 1 170 ? -9.542 -3.444 9.491 1.00 89.69 170 ARG A C 1
ATOM 1386 O O . ARG A 1 170 ? -9.862 -3.860 8.383 1.00 89.69 170 ARG A O 1
ATOM 1393 N N . CYS A 1 171 ? -9.185 -2.177 9.686 1.00 87.38 171 CYS A N 1
ATOM 1394 C CA . CYS A 1 171 ? -9.156 -1.190 8.601 1.00 87.38 171 CYS A CA 1
ATOM 1395 C C . CYS A 1 171 ? -8.194 -1.590 7.465 1.00 87.38 171 CYS A C 1
ATOM 1397 O O . CYS A 1 171 ? -8.541 -1.459 6.292 1.00 87.38 171 CYS A O 1
ATOM 1399 N N . SER A 1 172 ? -7.014 -2.134 7.793 1.00 88.94 172 SER A N 1
ATOM 1400 C CA . SER A 1 172 ? -6.045 -2.628 6.800 1.00 88.94 172 SER A CA 1
ATOM 1401 C C . SER A 1 172 ? -6.592 -3.794 5.969 1.00 88.94 172 SER A C 1
ATOM 1403 O O . SER A 1 172 ? -6.369 -3.851 4.759 1.00 88.94 172 SER A O 1
ATOM 1405 N N . VAL A 1 173 ? -7.304 -4.729 6.606 1.00 91.12 173 VAL A N 1
ATOM 1406 C CA . VAL A 1 173 ? -7.949 -5.859 5.925 1.00 91.12 173 VAL A CA 1
ATOM 1407 C C . VAL A 1 173 ? -9.116 -5.377 5.069 1.00 91.12 173 VAL A C 1
ATOM 1409 O O . VAL A 1 173 ? -9.171 -5.748 3.900 1.00 91.12 173 VAL A O 1
ATOM 1412 N N . ASN A 1 174 ? -9.975 -4.497 5.596 1.00 89.00 174 ASN A N 1
ATOM 1413 C CA . ASN A 1 174 ? -11.093 -3.919 4.849 1.00 89.00 174 ASN A CA 1
ATOM 1414 C C . ASN A 1 174 ? -10.604 -3.264 3.553 1.00 89.00 174 ASN A C 1
ATOM 1416 O O . ASN A 1 174 ? -11.074 -3.588 2.473 1.00 89.00 174 ASN A O 1
ATOM 1420 N N . TYR A 1 175 ? -9.564 -2.433 3.645 1.00 87.00 175 TYR A N 1
ATOM 1421 C CA . TYR A 1 175 ? -8.974 -1.766 2.486 1.00 87.00 175 TYR A CA 1
ATOM 1422 C C . TYR A 1 175 ? -8.481 -2.747 1.407 1.00 87.00 175 TYR A C 1
ATOM 1424 O O . TYR A 1 175 ? -8.641 -2.495 0.217 1.00 87.00 175 TYR A O 1
ATOM 1432 N N . LYS A 1 176 ? -7.904 -3.889 1.802 1.00 89.56 176 LYS A N 1
ATOM 1433 C CA . LYS A 1 176 ? -7.462 -4.927 0.854 1.00 89.56 176 LYS A CA 1
ATOM 1434 C C . LYS A 1 176 ? -8.633 -5.675 0.223 1.00 89.56 176 LYS A C 1
ATOM 1436 O O . LYS A 1 176 ? -8.531 -6.033 -0.944 1.00 89.56 176 LYS A O 1
ATOM 1441 N N . ILE A 1 177 ? -9.699 -5.926 0.984 1.00 90.56 177 ILE A N 1
ATOM 1442 C CA . ILE A 1 177 ? -10.917 -6.573 0.481 1.00 90.56 177 ILE A CA 1
ATOM 1443 C C . ILE A 1 177 ? -11.607 -5.663 -0.536 1.00 90.56 177 ILE A C 1
ATOM 1445 O O . ILE A 1 177 ? -11.932 -6.138 -1.615 1.00 90.56 177 ILE A O 1
ATOM 1449 N N . GLU A 1 178 ? -11.746 -4.368 -0.239 1.00 88.00 178 GLU A N 1
ATOM 1450 C CA . GLU A 1 178 ? -12.353 -3.398 -1.160 1.00 88.00 178 GLU A CA 1
ATOM 1451 C C . GLU A 1 178 ? -11.544 -3.255 -2.460 1.00 88.00 178 GLU A C 1
ATOM 1453 O O . GLU A 1 178 ? -12.122 -3.219 -3.535 1.00 88.00 178 GLU A O 1
ATOM 1458 N N . ILE A 1 179 ? -10.204 -3.263 -2.402 1.00 88.25 179 ILE A N 1
ATOM 1459 C CA . ILE A 1 179 ? -9.366 -3.259 -3.621 1.00 88.25 179 ILE A CA 1
ATOM 1460 C C . ILE A 1 179 ? -9.503 -4.561 -4.423 1.00 88.25 179 ILE A C 1
ATOM 1462 O O . ILE A 1 179 ? -9.314 -4.560 -5.638 1.00 88.25 179 ILE A O 1
ATOM 1466 N N . ALA A 1 180 ? -9.754 -5.680 -3.745 1.00 91.00 180 ALA A N 1
ATOM 1467 C CA . ALA A 1 180 ? -9.870 -6.988 -4.377 1.00 91.00 180 ALA A CA 1
ATOM 1468 C C . ALA A 1 180 ? -11.279 -7.294 -4.925 1.00 91.00 180 ALA A C 1
ATOM 1470 O O . ALA A 1 180 ? -11.461 -8.320 -5.582 1.00 91.00 180 ALA A O 1
ATOM 1471 N N . ARG A 1 181 ? -12.259 -6.441 -4.628 1.00 87.38 181 ARG A N 1
ATOM 1472 C CA . ARG A 1 181 ? -13.653 -6.577 -5.047 1.00 87.38 181 ARG A CA 1
ATOM 1473 C C . ARG A 1 181 ? -13.839 -6.238 -6.524 1.00 87.38 181 ARG A C 1
ATOM 1475 O O . ARG A 1 181 ? -14.653 -6.946 -7.162 1.00 87.38 181 ARG A O 1
#